Protein AF-A0A6J3CEW1-F1 (afdb_monomer_lite)

Secondary structure (DSSP, 8-state):
------------THHHHHHHHHHHHHHHS-HHHHHHHHHHHHHHHHH---HHHHHHHHHHHHHHHHHHHHHHHHHHHHHHHHHHHHHHS-------SSTT----S-----

Sequence (110 aa):
MGSWLASRSFCEPLTRNELDKFKYVVHKLTSENCAVVAVKLQSITEEETSTAAILSAFEKLLEEQYNIQLMESNVKRAKETTIIGKRKMNRVCPELLPPGRRPTVSFILN

Radius of gyration: 30.15 Å; chains: 1; bounding box: 58×46×98 Å

Structure (mmCIF, N/CA/C/O backbone):
data_AF-A0A6J3CEW1-F1
#
_entry.id   AF-A0A6J3CEW1-F1
#
loop_
_atom_site.group_PDB
_atom_site.id
_atom_site.type_symbol
_atom_site.label_atom_id
_atom_site.label_alt_id
_atom_site.label_comp_id
_atom_site.label_asym_id
_atom_site.label_entity_id
_atom_site.label_seq_id
_atom_site.pdbx_PDB_ins_code
_atom_site.Cartn_x
_atom_site.Cartn_y
_atom_site.Cartn_z
_atom_site.occupancy
_atom_site.B_iso_or_equiv
_atom_site.auth_seq_id
_atom_site.auth_comp_id
_atom_site.auth_asym_id
_atom_site.auth_atom_id
_atom_site.pdbx_PDB_model_num
ATOM 1 N N . MET A 1 1 ? 18.586 -20.496 -49.109 1.00 40.88 1 MET A N 1
ATOM 2 C CA . MET A 1 1 ? 17.656 -19.362 -48.914 1.00 40.88 1 MET A CA 1
ATOM 3 C C . MET A 1 1 ? 16.711 -19.769 -47.791 1.00 40.88 1 MET A C 1
ATOM 5 O O . MET A 1 1 ? 15.768 -20.493 -48.040 1.00 40.88 1 MET A O 1
ATOM 9 N N . GLY A 1 2 ? 17.048 -19.615 -46.515 1.00 43.94 2 GLY A N 1
ATOM 10 C CA . GLY A 1 2 ? 17.429 -18.378 -45.837 1.00 43.94 2 GLY A CA 1
ATOM 11 C C . GLY A 1 2 ? 16.208 -17.934 -45.029 1.00 43.94 2 GLY A C 1
ATOM 12 O O . GLY A 1 2 ? 15.413 -17.156 -45.532 1.00 43.94 2 GLY A O 1
ATOM 13 N N . SER A 1 3 ? 16.009 -18.556 -43.863 1.00 51.31 3 SER A N 1
ATOM 14 C CA . SER A 1 3 ? 14.844 -18.419 -42.978 1.00 51.31 3 SER A CA 1
ATOM 15 C C . SER A 1 3 ? 14.581 -16.956 -42.592 1.00 51.31 3 SER A C 1
ATOM 17 O O . SER A 1 3 ? 15.390 -16.350 -41.897 1.00 51.31 3 SER A O 1
ATOM 19 N N . TRP A 1 4 ? 13.441 -16.403 -43.017 1.00 56.53 4 TRP A N 1
ATOM 20 C CA . TRP A 1 4 ? 12.972 -15.049 -42.668 1.00 56.53 4 TRP A CA 1
ATOM 21 C C . TRP A 1 4 ? 12.211 -14.989 -41.336 1.00 56.53 4 TRP A C 1
ATOM 23 O O . TRP A 1 4 ? 11.673 -13.950 -40.967 1.00 56.53 4 TRP A O 1
ATOM 33 N N . LEU A 1 5 ? 12.170 -16.088 -40.584 1.00 59.78 5 LEU A N 1
ATOM 34 C CA . LEU A 1 5 ? 11.566 -16.124 -39.254 1.00 59.78 5 LEU A CA 1
ATOM 35 C C . LEU A 1 5 ? 12.666 -16.051 -38.193 1.00 59.78 5 LEU A C 1
ATOM 37 O O . LEU A 1 5 ? 12.831 -16.947 -37.367 1.00 59.78 5 LEU A O 1
ATOM 41 N N . ALA A 1 6 ? 13.444 -14.969 -38.233 1.00 53.34 6 ALA A N 1
ATOM 42 C CA . ALA A 1 6 ? 14.280 -14.581 -37.109 1.00 53.34 6 ALA A CA 1
ATOM 43 C C . ALA A 1 6 ? 13.362 -14.058 -35.994 1.00 53.34 6 ALA A C 1
ATOM 45 O O . ALA A 1 6 ? 12.881 -12.932 -36.032 1.00 53.34 6 ALA A O 1
ATOM 46 N N . SER A 1 7 ? 13.055 -14.971 -35.073 1.00 48.16 7 SER A N 1
ATOM 47 C CA . SER A 1 7 ? 12.659 -14.782 -33.677 1.00 48.16 7 SER A CA 1
ATOM 48 C C . SER A 1 7 ? 12.072 -13.414 -33.298 1.00 48.16 7 SER A C 1
ATOM 50 O O . SER A 1 7 ? 12.787 -12.428 -33.125 1.00 48.16 7 SER A O 1
ATOM 52 N N . ARG A 1 8 ? 10.764 -13.389 -33.015 1.00 53.47 8 ARG A N 1
ATOM 53 C CA . ARG A 1 8 ? 10.206 -12.436 -32.048 1.00 53.47 8 ARG A CA 1
ATOM 54 C C . ARG A 1 8 ? 10.814 -12.754 -30.678 1.00 53.47 8 ARG A C 1
ATOM 56 O O . ARG A 1 8 ? 10.183 -13.430 -29.872 1.00 53.47 8 ARG A O 1
ATOM 63 N N . SER A 1 9 ? 12.014 -12.259 -30.387 1.00 52.44 9 SER A N 1
ATOM 64 C CA . SER A 1 9 ? 12.489 -12.134 -29.008 1.00 52.44 9 SER A CA 1
ATOM 65 C C . SER A 1 9 ? 11.776 -10.944 -28.363 1.00 52.44 9 SER A C 1
ATOM 67 O O . SER A 1 9 ? 12.368 -9.904 -28.089 1.00 52.44 9 SER A O 1
ATOM 69 N N . PHE A 1 10 ? 10.460 -11.071 -28.190 1.00 50.41 10 PHE A N 1
ATOM 70 C CA . PHE A 1 10 ? 9.736 -10.233 -27.252 1.00 50.41 10 PHE A CA 1
ATOM 71 C C . PHE A 1 10 ? 9.991 -10.788 -25.853 1.00 50.41 10 PHE A C 1
ATOM 73 O O . PHE A 1 10 ? 9.706 -11.953 -25.588 1.00 50.41 10 PHE A O 1
ATOM 80 N N . CYS A 1 11 ? 10.444 -9.897 -24.973 1.00 45.12 11 CYS A N 1
ATOM 81 C CA . CYS A 1 11 ? 10.499 -10.056 -23.524 1.00 45.12 11 CYS A CA 1
ATOM 82 C C . CYS A 1 11 ? 11.633 -10.952 -23.001 1.00 45.12 11 CYS A C 1
ATOM 84 O O . CYS A 1 11 ? 11.498 -12.163 -22.836 1.00 45.12 11 CYS A O 1
ATOM 86 N N . GLU A 1 12 ? 12.753 -10.307 -22.669 1.00 52.91 12 GLU A N 1
ATOM 87 C CA . GLU A 1 12 ? 13.689 -10.829 -21.676 1.00 52.91 12 GLU A CA 1
ATOM 88 C C . GLU A 1 12 ? 12.947 -11.274 -20.397 1.00 52.91 12 GLU A C 1
ATOM 90 O O . GLU A 1 12 ? 12.093 -10.541 -19.893 1.00 52.91 12 GLU A O 1
ATOM 95 N N . PRO A 1 13 ? 13.309 -12.421 -19.799 1.00 52.28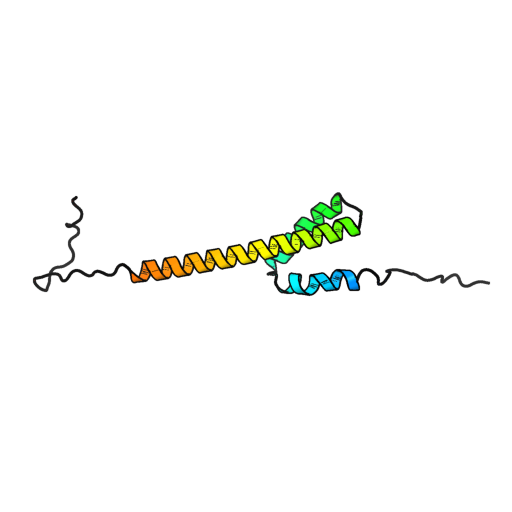 13 PRO A N 1
ATOM 96 C CA . PRO A 1 13 ? 12.778 -12.862 -18.512 1.00 52.28 13 PRO A CA 1
ATOM 97 C C . PRO A 1 13 ? 13.363 -12.102 -17.303 1.00 52.28 13 PRO A C 1
ATOM 99 O O . PRO A 1 13 ? 13.062 -12.474 -16.169 1.00 52.28 13 PRO A O 1
ATOM 102 N N . LEU A 1 14 ? 14.172 -11.050 -17.507 1.00 51.66 14 LEU A N 1
ATOM 103 C CA . LEU A 1 14 ? 14.828 -10.306 -16.420 1.00 51.66 14 LEU A CA 1
ATOM 104 C C . LEU A 1 14 ? 13.831 -9.670 -15.434 1.00 51.66 14 LEU A C 1
ATOM 106 O O . LEU A 1 14 ? 14.103 -9.601 -14.240 1.00 51.66 14 LEU A O 1
ATOM 110 N N . THR A 1 15 ? 12.649 -9.269 -15.903 1.00 54.34 15 THR A N 1
ATOM 111 C CA . THR A 1 15 ? 11.669 -8.540 -15.082 1.00 54.34 15 THR A CA 1
ATOM 112 C C . THR A 1 15 ? 10.948 -9.412 -14.053 1.00 54.34 15 THR A C 1
ATOM 114 O O . THR A 1 15 ? 10.554 -8.913 -13.002 1.00 54.34 15 THR A O 1
ATOM 117 N N . ARG A 1 16 ? 10.782 -10.722 -14.287 1.00 57.62 16 ARG A N 1
ATOM 118 C CA . ARG A 1 16 ? 9.998 -11.579 -13.373 1.00 57.62 16 ARG A CA 1
ATOM 119 C C . ARG A 1 16 ? 10.627 -11.696 -11.984 1.00 57.62 16 ARG A C 1
ATOM 121 O O . ARG A 1 16 ? 9.915 -11.564 -10.994 1.00 57.62 16 ARG A O 1
ATOM 128 N N . ASN A 1 17 ? 11.945 -11.874 -11.916 1.00 65.19 17 ASN A N 1
ATOM 129 C CA . ASN A 1 17 ? 12.640 -12.075 -10.643 1.00 65.19 17 ASN A CA 1
ATOM 130 C C . ASN A 1 17 ? 12.690 -10.794 -9.795 1.00 65.19 17 ASN A C 1
ATOM 132 O O . ASN A 1 17 ? 12.591 -10.859 -8.572 1.00 65.19 17 ASN A O 1
ATOM 136 N N . GLU A 1 18 ? 12.823 -9.624 -10.425 1.00 70.62 18 GLU A N 1
ATOM 137 C CA . GLU A 1 18 ? 12.875 -8.346 -9.706 1.00 70.62 18 GLU A CA 1
ATOM 138 C C . GLU A 1 18 ? 11.507 -7.910 -9.181 1.00 70.62 18 GLU A C 1
ATOM 140 O O . GLU A 1 18 ? 11.435 -7.246 -8.152 1.00 70.62 18 GLU A O 1
ATOM 145 N N . LEU A 1 19 ? 10.420 -8.301 -9.850 1.00 75.31 19 LEU A N 1
ATOM 146 C CA . LEU A 1 19 ? 9.054 -8.005 -9.415 1.00 75.31 19 LEU A CA 1
ATOM 147 C C . LEU A 1 19 ? 8.559 -8.943 -8.306 1.00 75.31 19 LEU A C 1
ATOM 149 O O . LEU A 1 19 ? 7.726 -8.539 -7.489 1.00 75.31 19 LEU A O 1
ATOM 153 N N . ASP A 1 20 ? 9.099 -10.162 -8.217 1.00 83.19 20 ASP A N 1
ATOM 154 C CA . ASP A 1 20 ? 8.742 -11.121 -7.165 1.00 83.19 20 ASP A CA 1
ATOM 155 C C . ASP A 1 20 ? 9.034 -10.584 -5.755 1.00 83.19 20 ASP A C 1
ATOM 157 O O . ASP A 1 20 ? 8.292 -10.888 -4.815 1.00 83.19 20 ASP A O 1
ATOM 161 N N . LYS A 1 21 ? 10.039 -9.708 -5.602 1.00 83.75 21 LYS A N 1
ATOM 162 C CA . LYS A 1 21 ? 10.364 -9.069 -4.314 1.00 83.75 21 LYS A CA 1
ATOM 163 C C . LYS A 1 21 ? 9.219 -8.199 -3.777 1.00 83.75 21 LYS A C 1
ATOM 165 O O . LYS A 1 21 ? 9.038 -8.087 -2.567 1.00 83.75 21 LYS A O 1
ATOM 170 N N . PHE A 1 22 ? 8.393 -7.640 -4.663 1.00 85.00 22 PHE A N 1
ATOM 171 C CA . PHE A 1 22 ? 7.274 -6.770 -4.296 1.00 85.00 22 PHE A CA 1
ATOM 172 C C . PHE A 1 22 ? 5.983 -7.528 -3.997 1.00 85.00 22 PHE A C 1
ATOM 174 O O . PHE A 1 22 ? 5.094 -6.998 -3.328 1.00 85.00 22 PHE A O 1
ATOM 181 N N . LYS A 1 23 ? 5.875 -8.780 -4.455 1.00 86.69 23 LYS A N 1
ATOM 182 C CA . LYS A 1 23 ? 4.657 -9.592 -4.364 1.00 86.69 23 LYS A CA 1
ATOM 183 C C . LYS A 1 23 ? 4.107 -9.657 -2.940 1.00 86.69 23 LYS A C 1
ATOM 185 O O . LYS A 1 23 ? 2.909 -9.494 -2.722 1.00 86.69 23 LYS A O 1
ATOM 190 N N . TYR A 1 24 ? 4.988 -9.848 -1.961 1.00 85.12 24 TYR A N 1
ATOM 191 C CA . TYR A 1 24 ? 4.604 -9.923 -0.553 1.00 85.12 24 TYR A CA 1
ATOM 192 C C . TYR A 1 24 ? 3.997 -8.616 -0.026 1.00 85.12 24 TYR A C 1
ATOM 194 O O . TYR A 1 24 ? 3.006 -8.652 0.703 1.00 85.12 24 TYR A O 1
ATOM 202 N N . VAL A 1 25 ? 4.566 -7.467 -0.399 1.00 84.81 25 VAL A N 1
ATOM 203 C CA . VAL A 1 25 ? 4.086 -6.150 0.047 1.00 84.81 25 VAL A CA 1
ATOM 204 C C . VAL A 1 25 ? 2.750 -5.826 -0.612 1.00 84.81 25 VAL A C 1
ATOM 206 O O . VAL A 1 25 ? 1.807 -5.444 0.075 1.00 84.81 25 VAL A O 1
ATOM 209 N N . VAL A 1 26 ? 2.623 -6.087 -1.914 1.00 88.62 26 VAL A N 1
ATOM 210 C CA . VAL A 1 26 ? 1.370 -5.888 -2.656 1.00 88.62 26 VAL A CA 1
ATOM 211 C C . VAL A 1 26 ? 0.231 -6.729 -2.070 1.00 88.62 26 VAL A C 1
ATOM 213 O O . VAL A 1 26 ? -0.873 -6.222 -1.905 1.00 88.62 26 VAL A O 1
ATOM 216 N N . HIS A 1 27 ? 0.486 -7.979 -1.666 1.00 88.69 27 HIS A N 1
ATOM 217 C CA . HIS A 1 27 ? -0.533 -8.820 -1.021 1.00 88.69 27 HIS A CA 1
ATOM 218 C C . HIS A 1 27 ? -0.987 -8.326 0.362 1.00 88.69 27 HIS A C 1
ATOM 220 O O . HIS A 1 27 ? -2.046 -8.739 0.833 1.00 88.69 27 HIS A O 1
ATOM 226 N N . LYS A 1 28 ? -0.201 -7.477 1.032 1.00 88.31 28 LYS A N 1
ATOM 227 C CA . LYS A 1 28 ? -0.566 -6.877 2.326 1.00 88.31 28 LYS A CA 1
ATOM 228 C C . LYS A 1 28 ? -1.375 -5.592 2.190 1.00 88.31 28 LYS A C 1
ATOM 230 O O . LYS A 1 28 ? -2.028 -5.180 3.155 1.00 88.31 28 LYS A O 1
ATOM 235 N N . LEU A 1 29 ? -1.294 -4.945 1.033 1.00 90.06 29 LEU A N 1
ATOM 236 C CA . LEU A 1 29 ? -2.042 -3.732 0.756 1.00 90.06 29 LEU A CA 1
ATOM 237 C C . LEU A 1 29 ? -3.511 -4.064 0.491 1.00 90.06 29 LEU A C 1
ATOM 239 O O . LEU A 1 29 ? -3.856 -5.109 -0.063 1.00 90.06 29 LEU A O 1
ATOM 243 N N . THR A 1 30 ? -4.395 -3.160 0.902 1.00 91.12 30 THR A N 1
ATOM 244 C CA . THR A 1 30 ? -5.801 -3.221 0.494 1.00 91.12 30 THR A CA 1
ATOM 245 C C . THR A 1 30 ? -5.935 -2.907 -0.997 1.00 91.12 30 THR A C 1
ATOM 247 O O . THR A 1 30 ? -5.072 -2.264 -1.595 1.00 91.12 30 THR A O 1
ATOM 250 N N . SER A 1 31 ? -7.046 -3.322 -1.608 1.00 90.62 31 SER A N 1
ATOM 251 C CA . SER A 1 31 ? -7.336 -3.021 -3.018 1.00 90.62 31 SER A CA 1
ATOM 252 C C . SER A 1 31 ? -7.353 -1.517 -3.312 1.00 90.62 31 SER A C 1
ATOM 254 O O . SER A 1 31 ? -6.864 -1.093 -4.355 1.00 90.62 31 SER A O 1
ATOM 256 N N . GLU A 1 32 ? -7.864 -0.713 -2.379 1.00 90.81 32 GLU A N 1
ATOM 257 C CA . GLU A 1 32 ? -7.852 0.750 -2.453 1.00 90.81 32 GLU A CA 1
ATOM 258 C C . GLU A 1 32 ? -6.423 1.307 -2.464 1.00 90.81 32 GLU A C 1
ATOM 260 O O . GLU A 1 32 ? -6.062 2.088 -3.341 1.00 90.81 32 GLU A O 1
ATOM 265 N N . ASN A 1 33 ? -5.570 0.833 -1.556 1.00 91.50 33 ASN A N 1
ATOM 266 C CA . ASN A 1 33 ? -4.177 1.261 -1.484 1.00 91.50 33 ASN A CA 1
ATOM 267 C C . ASN A 1 33 ? -3.375 0.848 -2.724 1.00 91.50 33 ASN A C 1
ATOM 269 O O . ASN A 1 33 ? -2.552 1.621 -3.211 1.00 91.50 33 ASN A O 1
ATOM 273 N N . CYS A 1 34 ? -3.658 -0.327 -3.288 1.00 92.50 34 CYS A N 1
ATOM 274 C CA . CYS A 1 34 ? -3.097 -0.738 -4.573 1.00 92.50 34 CYS A CA 1
ATOM 275 C C . CYS A 1 34 ? -3.518 0.198 -5.716 1.00 92.50 34 CYS A C 1
ATOM 277 O O . CYS A 1 34 ? -2.689 0.531 -6.562 1.00 92.50 34 CYS A O 1
ATOM 279 N N . ALA A 1 35 ? -4.775 0.654 -5.737 1.00 93.12 35 ALA A N 1
ATOM 280 C CA . ALA A 1 35 ? -5.246 1.610 -6.738 1.00 93.12 35 ALA A CA 1
ATOM 281 C C . ALA A 1 35 ? -4.520 2.961 -6.619 1.00 93.12 35 ALA A C 1
ATOM 283 O O . ALA A 1 35 ? -4.095 3.515 -7.631 1.00 93.12 35 ALA A O 1
ATOM 284 N N . VAL A 1 36 ? -4.299 3.454 -5.395 1.00 93.12 36 VAL A N 1
ATOM 285 C CA . VAL A 1 36 ? -3.524 4.685 -5.152 1.00 93.12 36 VAL A CA 1
ATOM 286 C C . VAL A 1 36 ? -2.096 4.557 -5.686 1.00 93.12 36 VAL A C 1
ATOM 288 O O . VAL A 1 36 ? -1.613 5.457 -6.374 1.00 93.12 36 VAL A O 1
ATOM 291 N N . VAL A 1 37 ? -1.427 3.433 -5.410 1.00 93.25 37 VAL A N 1
ATOM 292 C CA . VAL A 1 37 ? -0.072 3.173 -5.922 1.00 93.25 37 VAL A CA 1
ATOM 293 C C . VAL A 1 37 ? -0.066 3.130 -7.450 1.00 93.25 37 VAL A C 1
ATOM 295 O O . VAL A 1 37 ? 0.818 3.728 -8.053 1.00 93.25 37 VAL A O 1
ATOM 298 N N . ALA A 1 38 ? -1.052 2.489 -8.084 1.00 91.88 38 ALA A N 1
ATOM 299 C CA . ALA A 1 38 ? -1.142 2.424 -9.543 1.00 91.88 38 ALA A CA 1
ATOM 300 C C . ALA A 1 38 ? -1.283 3.816 -10.185 1.00 91.88 38 ALA A C 1
ATOM 302 O O . ALA A 1 38 ? -0.585 4.113 -11.151 1.00 91.88 38 ALA A O 1
ATOM 303 N N . VAL A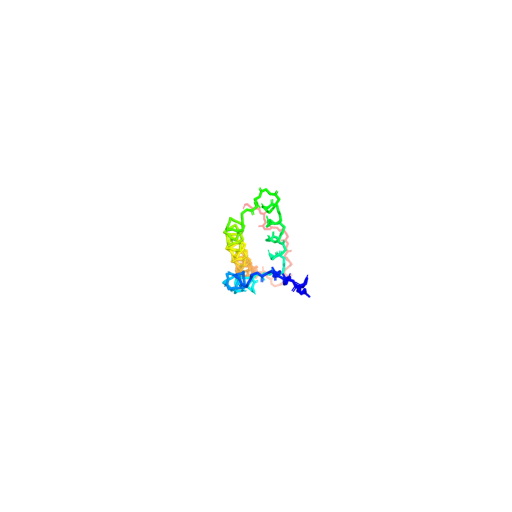 1 39 ? -2.123 4.687 -9.615 1.00 92.94 39 VAL A N 1
ATOM 304 C CA . VAL A 1 39 ? -2.301 6.068 -10.097 1.00 92.94 39 VAL A CA 1
ATOM 305 C C . VAL A 1 39 ? -1.018 6.886 -9.929 1.00 92.94 39 VAL A C 1
ATOM 307 O O . VAL A 1 39 ? -0.594 7.563 -10.862 1.00 92.94 39 VAL A O 1
ATOM 310 N N . LYS A 1 40 ? -0.357 6.797 -8.767 1.00 91.81 40 LYS A N 1
ATOM 311 C CA . LYS A 1 40 ? 0.919 7.496 -8.530 1.00 91.81 40 LYS A CA 1
ATOM 312 C C . LYS A 1 40 ? 2.036 6.980 -9.443 1.00 91.81 40 LYS A C 1
ATOM 314 O O . LYS A 1 40 ? 2.851 7.759 -9.930 1.00 91.81 40 LYS A O 1
ATOM 319 N N . LEU A 1 41 ? 2.076 5.672 -9.691 1.00 91.50 41 LEU A N 1
ATOM 320 C CA . LEU A 1 41 ? 3.057 5.077 -10.590 1.00 91.50 41 LEU A CA 1
ATOM 321 C C . LEU A 1 41 ? 2.846 5.567 -12.025 1.00 91.50 41 LEU A C 1
ATOM 323 O O . LEU A 1 41 ? 3.822 5.912 -12.683 1.00 91.50 41 LEU A O 1
ATOM 327 N N . GLN A 1 42 ? 1.590 5.672 -12.471 1.00 89.81 42 GLN A N 1
ATOM 328 C CA . GLN A 1 42 ? 1.254 6.194 -13.793 1.00 89.81 42 GLN A CA 1
ATOM 329 C C . GLN A 1 42 ? 1.821 7.605 -14.007 1.00 89.81 42 GLN A C 1
ATOM 331 O O . GLN A 1 42 ? 2.508 7.825 -15.000 1.00 89.81 42 GLN A O 1
ATOM 336 N N . SER A 1 43 ? 1.635 8.520 -13.047 1.00 89.88 43 SER A N 1
ATOM 337 C CA . SER A 1 43 ? 2.190 9.879 -13.156 1.00 89.88 43 SER A CA 1
ATOM 338 C C . SER A 1 43 ? 3.719 9.906 -13.242 1.00 89.88 43 SER A C 1
ATOM 340 O O . SER A 1 43 ? 4.281 10.730 -13.948 1.00 89.88 43 SER A O 1
ATOM 342 N N . ILE A 1 44 ? 4.408 8.980 -12.568 1.00 87.62 44 ILE A N 1
ATOM 343 C CA . ILE A 1 44 ? 5.877 8.909 -12.611 1.00 87.62 44 ILE A CA 1
ATOM 344 C C . ILE A 1 44 ? 6.350 8.367 -13.963 1.00 87.62 44 ILE A C 1
ATOM 346 O O . ILE A 1 44 ? 7.330 8.855 -14.515 1.00 87.62 44 ILE A O 1
ATOM 350 N N . THR A 1 45 ? 5.642 7.385 -14.525 1.00 87.62 45 THR A N 1
ATOM 351 C CA . THR A 1 45 ? 5.983 6.802 -15.833 1.00 87.62 45 THR A CA 1
ATOM 352 C C . THR A 1 45 ? 5.723 7.734 -17.019 1.00 87.62 45 THR A C 1
ATOM 354 O O . THR A 1 45 ? 6.195 7.453 -18.117 1.00 87.62 45 THR A O 1
ATOM 357 N N . GLU A 1 46 ? 4.978 8.826 -16.823 1.00 86.25 46 GLU A N 1
ATOM 358 C CA . GLU A 1 46 ? 4.786 9.866 -17.843 1.00 86.25 46 GLU A CA 1
ATOM 359 C C . GLU A 1 46 ? 6.028 10.763 -17.997 1.00 86.25 46 GLU A C 1
ATOM 361 O O . GLU A 1 46 ? 6.297 11.250 -19.095 1.00 86.25 46 GLU A O 1
ATOM 366 N N . GLU A 1 47 ? 6.813 10.942 -16.929 1.00 82.75 47 GLU A N 1
ATOM 367 C CA . GLU A 1 47 ? 8.010 11.796 -16.909 1.00 82.75 47 GLU A CA 1
ATOM 368 C C . GLU A 1 47 ? 9.321 10.991 -16.996 1.00 82.75 47 GLU A C 1
ATOM 370 O O . GLU A 1 47 ? 10.290 11.433 -17.616 1.00 82.75 47 GLU A O 1
ATOM 375 N N . GLU A 1 48 ? 9.358 9.795 -16.403 1.00 81.19 48 GLU A N 1
ATOM 376 C CA . GLU A 1 48 ? 10.552 8.958 -16.278 1.00 81.19 48 GLU A CA 1
ATOM 377 C C . GLU A 1 48 ? 10.479 7.743 -17.214 1.00 81.19 48 GLU A C 1
ATOM 379 O O . GLU A 1 48 ? 9.529 6.964 -17.181 1.00 81.19 48 GLU A O 1
ATOM 384 N N . THR A 1 49 ? 11.518 7.538 -18.028 1.00 80.94 49 THR A N 1
ATOM 385 C CA . THR A 1 49 ? 11.593 6.408 -18.981 1.00 80.94 49 THR A CA 1
ATOM 386 C C . THR A 1 49 ? 12.556 5.308 -18.536 1.00 80.94 49 THR A C 1
ATOM 388 O O . THR A 1 49 ? 12.560 4.214 -19.105 1.00 80.94 49 THR A O 1
ATOM 391 N N . SER A 1 50 ? 13.364 5.564 -17.501 1.00 88.12 50 SER A N 1
ATOM 392 C CA . SER A 1 50 ? 14.300 4.585 -16.957 1.00 88.12 50 SER A CA 1
ATOM 393 C C . SER A 1 50 ? 13.575 3.527 -16.126 1.00 88.12 50 SER A C 1
ATOM 395 O O . SER A 1 50 ? 13.018 3.808 -15.065 1.00 88.12 50 SER A O 1
ATOM 397 N N . THR A 1 51 ? 13.643 2.269 -16.563 1.00 83.88 51 THR A N 1
ATOM 398 C CA . THR A 1 51 ? 13.052 1.118 -15.858 1.00 83.88 51 THR A CA 1
ATOM 399 C C . THR A 1 51 ? 13.572 0.969 -14.429 1.00 83.88 51 THR A C 1
ATOM 401 O O . THR A 1 51 ? 12.791 0.692 -13.522 1.00 83.88 51 THR A O 1
ATOM 404 N N . ALA A 1 52 ? 14.864 1.211 -14.196 1.00 85.88 52 ALA A N 1
ATOM 405 C CA . ALA A 1 52 ? 15.454 1.154 -12.859 1.00 85.88 52 ALA A CA 1
ATOM 406 C C . ALA A 1 52 ? 14.906 2.255 -11.934 1.00 85.88 52 ALA A C 1
ATOM 408 O O . ALA A 1 52 ? 14.634 2.004 -10.757 1.00 85.88 52 ALA A O 1
ATOM 409 N N . ALA A 1 53 ? 14.701 3.464 -12.468 1.00 86.81 53 ALA A N 1
ATOM 410 C CA . ALA A 1 53 ? 14.115 4.570 -11.717 1.00 86.81 53 ALA A CA 1
ATOM 411 C C . ALA A 1 53 ? 12.637 4.300 -11.392 1.00 86.81 53 ALA A C 1
ATOM 413 O O . ALA A 1 53 ? 12.223 4.487 -10.248 1.00 86.81 53 ALA A O 1
ATOM 414 N N . ILE A 1 54 ? 11.877 3.760 -12.351 1.00 88.94 54 ILE A N 1
ATOM 415 C CA . ILE A 1 54 ? 10.476 3.358 -12.163 1.00 88.94 54 ILE A CA 1
ATOM 416 C C . ILE A 1 54 ? 10.356 2.267 -11.091 1.00 88.94 54 ILE A C 1
ATOM 418 O O . ILE A 1 54 ? 9.509 2.371 -10.207 1.00 88.94 54 ILE A O 1
ATOM 422 N N . LEU A 1 55 ? 11.215 1.241 -11.114 1.00 88.31 55 LEU A N 1
ATOM 423 C CA . LEU A 1 55 ? 11.202 0.176 -10.104 1.00 88.31 55 LEU A CA 1
ATOM 424 C C . LEU A 1 55 ? 11.573 0.697 -8.709 1.00 88.31 55 LEU A C 1
ATOM 426 O O . LEU A 1 55 ? 10.952 0.296 -7.726 1.00 88.31 55 LEU A O 1
ATOM 430 N N . SER A 1 56 ? 12.535 1.621 -8.611 1.00 88.31 56 SER A N 1
ATOM 431 C CA . SER A 1 56 ? 12.878 2.271 -7.340 1.00 88.31 56 SER A CA 1
ATOM 432 C C . SER A 1 56 ? 11.740 3.152 -6.816 1.00 88.31 56 SER A C 1
ATOM 434 O O . SER A 1 56 ? 11.458 3.158 -5.618 1.00 88.31 56 SER A O 1
ATOM 436 N N . ALA A 1 57 ? 11.058 3.883 -7.700 1.00 90.69 57 ALA A N 1
ATOM 437 C CA . ALA A 1 57 ? 9.891 4.674 -7.337 1.00 90.69 57 ALA A CA 1
ATOM 438 C C . ALA A 1 57 ? 8.729 3.783 -6.879 1.00 90.69 57 ALA A C 1
ATOM 440 O O . ALA A 1 57 ? 8.103 4.064 -5.860 1.00 90.69 57 ALA A O 1
ATOM 441 N N . PHE A 1 58 ? 8.484 2.675 -7.579 1.00 91.44 58 PHE A N 1
ATOM 442 C CA . PHE A 1 58 ? 7.476 1.691 -7.203 1.00 91.44 58 PHE A CA 1
ATOM 443 C C . PHE A 1 58 ? 7.738 1.100 -5.813 1.00 91.44 58 PHE A C 1
ATOM 445 O O . PHE A 1 58 ? 6.825 1.039 -4.994 1.00 91.44 58 PHE A O 1
ATOM 452 N N . GLU A 1 59 ? 8.988 0.740 -5.514 1.00 90.94 59 GLU A N 1
ATOM 453 C CA . GLU A 1 59 ? 9.411 0.262 -4.193 1.00 90.94 59 GLU A CA 1
ATOM 454 C C . GLU A 1 59 ? 9.083 1.275 -3.089 1.00 90.94 59 GLU A C 1
ATOM 456 O O . GLU A 1 59 ? 8.402 0.940 -2.119 1.00 90.94 59 GLU A O 1
ATOM 461 N N . LYS A 1 60 ? 9.468 2.541 -3.289 1.00 91.62 60 LYS A N 1
ATO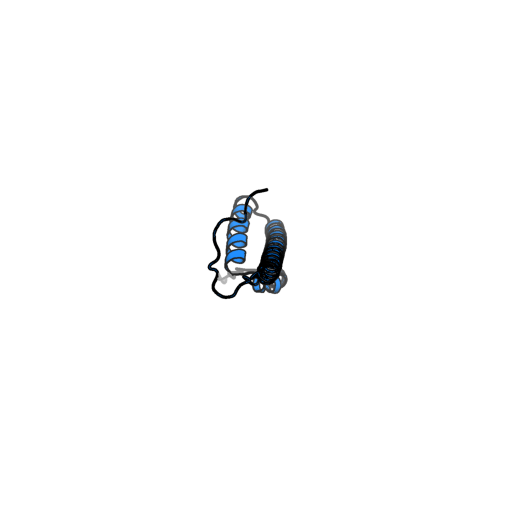M 462 C CA . LYS A 1 60 ? 9.179 3.628 -2.343 1.00 91.62 60 LYS A CA 1
ATOM 463 C C . LYS A 1 60 ? 7.680 3.838 -2.140 1.00 91.62 60 LYS A C 1
ATOM 465 O O . LYS A 1 60 ? 7.237 3.989 -1.005 1.00 91.62 60 LYS A O 1
ATOM 470 N N . LEU A 1 61 ? 6.897 3.822 -3.220 1.00 93.12 61 LEU A N 1
ATOM 471 C CA . LEU A 1 61 ? 5.445 3.995 -3.156 1.00 93.12 61 LEU A CA 1
ATOM 472 C C . LEU A 1 61 ? 4.763 2.861 -2.383 1.00 93.12 61 LEU A C 1
ATOM 474 O O . LEU A 1 61 ? 3.838 3.113 -1.610 1.00 93.12 61 LEU A O 1
ATOM 478 N N . 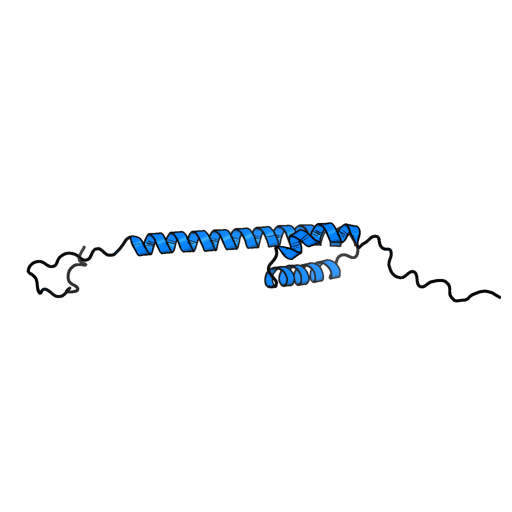LEU A 1 62 ? 5.216 1.619 -2.571 1.00 92.69 62 LEU A N 1
ATOM 479 C CA . LEU A 1 62 ? 4.691 0.470 -1.836 1.00 92.69 62 LEU A CA 1
ATOM 480 C C . LEU A 1 62 ? 4.982 0.571 -0.336 1.00 92.69 62 LEU A C 1
ATOM 482 O O . LEU A 1 62 ? 4.087 0.322 0.474 1.00 92.69 62 LEU A O 1
ATOM 486 N N . GLU A 1 63 ? 6.205 0.945 0.040 1.00 91.44 63 GLU A N 1
ATOM 487 C CA . GLU A 1 63 ? 6.583 1.127 1.445 1.00 91.44 63 GLU A CA 1
ATOM 488 C C . GLU A 1 63 ? 5.824 2.282 2.102 1.00 91.44 63 GLU A C 1
ATOM 490 O O . GLU A 1 63 ? 5.293 2.129 3.205 1.00 91.44 63 GLU A O 1
ATOM 495 N N . GLU A 1 64 ? 5.725 3.424 1.420 1.00 92.31 64 GLU A N 1
ATOM 496 C CA . GLU A 1 64 ? 4.975 4.587 1.893 1.00 92.31 64 GLU A CA 1
ATOM 497 C C . GLU A 1 64 ? 3.511 4.216 2.148 1.00 92.31 64 GLU A C 1
ATOM 499 O O . GLU A 1 64 ? 2.995 4.431 3.249 1.00 92.31 64 GLU A O 1
ATOM 504 N N . GLN A 1 65 ? 2.854 3.582 1.171 1.00 92.75 65 GLN A N 1
ATOM 505 C CA . GLN A 1 65 ? 1.444 3.231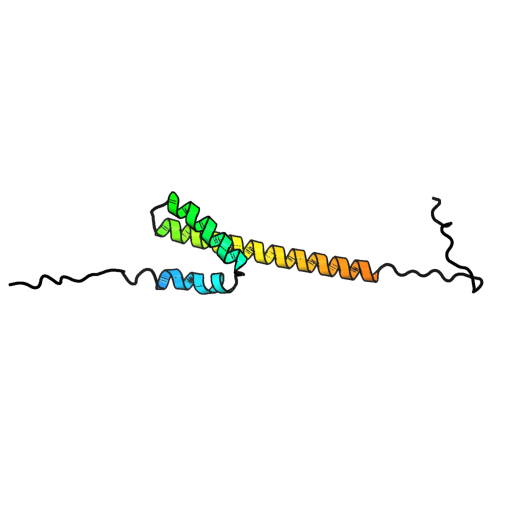 1.297 1.00 92.75 65 GLN A CA 1
ATOM 506 C C . GLN A 1 65 ? 1.208 2.171 2.378 1.00 92.75 65 GLN A C 1
ATOM 508 O O . GLN A 1 65 ? 0.216 2.237 3.109 1.00 92.75 65 GLN A O 1
ATOM 513 N N . TYR A 1 66 ? 2.130 1.219 2.535 1.00 91.94 66 TYR A N 1
ATOM 514 C CA . TYR A 1 66 ? 2.060 0.234 3.610 1.00 91.94 66 TYR A CA 1
ATOM 515 C C . TYR A 1 66 ? 2.159 0.892 4.995 1.00 91.94 66 TYR A C 1
ATOM 517 O O . TYR A 1 66 ? 1.383 0.567 5.899 1.00 91.94 66 TYR A O 1
ATOM 525 N N . ASN A 1 67 ? 3.065 1.858 5.158 1.00 91.94 67 ASN A N 1
ATOM 526 C CA . ASN A 1 67 ? 3.218 2.608 6.403 1.00 91.94 67 ASN A CA 1
ATOM 527 C C . ASN A 1 67 ? 1.980 3.456 6.721 1.00 91.94 67 ASN A C 1
ATOM 529 O O . ASN A 1 67 ? 1.527 3.473 7.870 1.00 91.94 67 ASN A O 1
ATOM 533 N N . ILE A 1 68 ? 1.391 4.102 5.710 1.00 93.06 68 ILE A N 1
ATOM 534 C CA . ILE A 1 68 ? 0.135 4.852 5.848 1.00 93.06 68 ILE A CA 1
ATOM 535 C C . ILE A 1 68 ? -0.984 3.924 6.329 1.00 93.06 68 ILE A C 1
ATOM 537 O O . ILE A 1 68 ? -1.615 4.206 7.347 1.00 93.06 68 ILE A O 1
ATOM 541 N N . GLN A 1 69 ? -1.167 2.769 5.682 1.00 92.12 69 GLN A N 1
ATOM 542 C CA . GLN A 1 69 ? -2.176 1.783 6.076 1.00 92.12 69 GLN A CA 1
ATOM 543 C C . GLN A 1 69 ? -1.992 1.314 7.527 1.00 92.12 69 GLN A C 1
ATOM 545 O O . GLN A 1 69 ? -2.960 1.174 8.284 1.00 92.12 69 GLN A O 1
ATOM 550 N N . LEU A 1 70 ? -0.746 1.067 7.942 1.00 92.56 70 LEU A N 1
ATOM 551 C CA . LEU A 1 70 ? -0.444 0.666 9.312 1.00 92.56 70 LEU A CA 1
ATOM 552 C C . LEU A 1 70 ? -0.818 1.775 10.302 1.00 92.56 70 LEU A C 1
ATOM 554 O O . LEU A 1 70 ? -1.482 1.498 11.307 1.00 92.56 70 LEU A O 1
ATOM 558 N N . MET A 1 71 ? -0.447 3.021 10.002 1.00 93.62 71 MET A N 1
ATOM 559 C CA . MET A 1 71 ? -0.780 4.189 10.813 1.00 93.62 71 MET A CA 1
ATOM 560 C C . MET A 1 71 ? -2.295 4.377 10.934 1.00 93.62 71 MET A C 1
ATOM 562 O O . MET A 1 71 ? -2.800 4.514 12.048 1.00 93.62 71 MET A O 1
ATOM 566 N N . GLU A 1 72 ? -3.038 4.305 9.832 1.00 92.06 72 GLU A N 1
ATOM 567 C CA . GLU A 1 72 ? -4.502 4.381 9.830 1.00 92.06 72 GLU A CA 1
ATOM 568 C C . GLU A 1 72 ? -5.127 3.297 10.712 1.00 92.06 72 GLU A C 1
ATOM 570 O O . GLU A 1 72 ? -6.009 3.580 11.529 1.00 92.06 72 GLU A O 1
ATOM 575 N N . SER A 1 73 ? -4.619 2.063 10.621 1.00 90.62 73 SER A N 1
ATOM 576 C CA . SER A 1 73 ? -5.082 0.951 11.456 1.00 90.62 73 SER A CA 1
ATOM 577 C C . SER A 1 73 ? -4.822 1.191 12.949 1.00 90.62 73 SER A C 1
ATOM 579 O O . SER A 1 73 ? -5.641 0.818 13.795 1.00 90.62 73 SER A O 1
ATOM 581 N N . ASN A 1 74 ? -3.698 1.829 13.287 1.00 92.62 74 ASN A N 1
ATOM 582 C CA . ASN A 1 74 ? -3.324 2.151 14.661 1.00 92.62 74 ASN A CA 1
ATOM 583 C C . ASN A 1 74 ? -4.172 3.302 15.205 1.00 92.62 74 ASN A C 1
ATOM 585 O O . ASN A 1 74 ? -4.684 3.209 16.320 1.00 92.62 74 ASN A O 1
ATOM 589 N N . VAL A 1 75 ? -4.398 4.347 14.405 1.00 91.56 75 VAL A N 1
ATOM 590 C CA . VAL A 1 75 ? -5.284 5.466 14.753 1.00 91.56 75 VAL A CA 1
ATOM 591 C C . VAL A 1 75 ? -6.713 4.971 14.963 1.00 91.56 75 VAL A C 1
ATOM 593 O O . VAL A 1 75 ? -7.361 5.361 15.935 1.00 91.56 75 VAL A O 1
ATOM 596 N N . LYS A 1 76 ? -7.207 4.079 14.097 1.00 91.38 76 LYS A N 1
ATOM 597 C CA . LYS A 1 76 ? -8.535 3.474 14.246 1.00 91.38 76 LYS A CA 1
ATOM 598 C C . LYS A 1 76 ? -8.647 2.694 15.558 1.00 91.38 76 LYS A C 1
ATOM 600 O O . LYS A 1 76 ? -9.564 2.952 16.336 1.00 91.38 76 LYS A O 1
ATOM 605 N N . ARG A 1 77 ? -7.669 1.830 15.856 1.00 90.38 77 ARG A N 1
ATOM 606 C CA . ARG A 1 77 ? -7.609 1.080 17.122 1.00 90.38 77 ARG A CA 1
ATOM 607 C C . ARG A 1 77 ? -7.538 1.997 18.346 1.00 90.38 77 ARG A C 1
ATOM 609 O O . ARG A 1 77 ? -8.264 1.779 19.310 1.00 90.38 77 ARG A O 1
ATOM 616 N N . ALA A 1 78 ? -6.727 3.054 18.304 1.00 87.06 78 ALA A N 1
ATOM 617 C CA . ALA A 1 78 ? -6.616 4.027 19.393 1.00 87.06 78 ALA A CA 1
ATOM 618 C C . ALA A 1 78 ? -7.923 4.807 19.630 1.00 87.06 78 ALA A C 1
ATOM 620 O O . ALA A 1 78 ? -8.303 5.084 20.771 1.00 87.06 78 ALA A O 1
ATOM 621 N N . LYS A 1 79 ? -8.651 5.146 18.560 1.00 86.12 79 LYS A N 1
ATOM 622 C CA . LYS A 1 79 ? -9.983 5.757 18.667 1.00 86.12 79 LYS A CA 1
ATOM 623 C C . LYS A 1 79 ? -10.981 4.789 19.295 1.00 86.12 79 LYS A C 1
ATOM 625 O O . LYS A 1 79 ? -11.719 5.192 20.190 1.00 86.12 79 LYS A O 1
ATOM 630 N N . GLU A 1 80 ? -10.986 3.524 18.882 1.00 84.00 80 GLU A N 1
ATOM 631 C CA . GLU A 1 80 ? -11.866 2.496 19.449 1.00 84.00 80 GLU A CA 1
ATOM 632 C C . GLU A 1 80 ? -11.618 2.293 20.949 1.00 84.00 80 GLU A C 1
ATOM 634 O O . GLU A 1 80 ? -12.568 2.345 21.731 1.00 84.00 80 GLU A O 1
ATOM 639 N N . THR A 1 81 ? -10.363 2.158 21.387 1.00 77.38 81 THR A N 1
ATOM 640 C CA . THR A 1 81 ? -10.032 2.016 22.816 1.00 77.38 81 THR A CA 1
ATOM 641 C C . THR A 1 81 ? -10.415 3.256 23.619 1.00 77.38 81 THR A C 1
ATOM 643 O O . THR A 1 81 ? -10.977 3.133 24.709 1.00 77.38 81 THR A O 1
ATOM 646 N N . THR A 1 82 ? -10.211 4.452 23.061 1.00 73.62 82 THR A N 1
ATOM 647 C CA . THR A 1 82 ? -10.634 5.713 23.686 1.00 73.62 82 THR A CA 1
ATOM 648 C C . THR A 1 82 ? -12.157 5.792 23.819 1.00 73.62 82 THR A C 1
ATOM 650 O O . THR A 1 82 ? -12.670 6.185 24.866 1.00 73.62 82 THR A O 1
ATOM 653 N N . ILE A 1 83 ? -12.909 5.398 22.788 1.00 67.94 83 ILE A N 1
ATOM 654 C CA . ILE A 1 83 ? -14.378 5.386 22.813 1.00 67.94 83 ILE A CA 1
ATOM 655 C C . ILE A 1 83 ? -14.893 4.353 23.820 1.00 67.94 83 ILE A C 1
ATOM 657 O O . ILE A 1 83 ? -15.809 4.656 24.586 1.00 67.94 83 ILE A O 1
ATOM 661 N N . ILE A 1 84 ? -14.302 3.156 23.863 1.00 62.16 84 ILE A N 1
ATOM 662 C CA . ILE A 1 84 ? -14.654 2.113 24.835 1.00 62.16 84 ILE A CA 1
ATOM 663 C C . ILE A 1 84 ? -14.375 2.598 26.264 1.00 62.16 84 ILE A C 1
ATOM 665 O O . ILE A 1 84 ? -15.234 2.442 27.133 1.00 62.16 84 ILE A O 1
ATOM 669 N N . GLY A 1 85 ? -13.226 3.239 26.503 1.00 61.34 85 GLY A N 1
ATOM 670 C CA . GLY A 1 85 ? -12.882 3.841 27.793 1.00 61.34 85 GLY A CA 1
ATOM 671 C C . GLY A 1 85 ? -13.876 4.925 28.217 1.00 61.34 85 GLY A C 1
ATOM 672 O O . GLY A 1 85 ? -14.402 4.880 29.326 1.00 61.34 85 GLY A O 1
ATOM 673 N N . LYS A 1 86 ? -14.233 5.842 27.306 1.00 60.72 86 LYS A N 1
ATOM 674 C CA . LYS A 1 86 ? -15.218 6.907 27.567 1.00 60.72 86 LYS A CA 1
ATOM 675 C C . LYS A 1 86 ? -16.625 6.366 27.840 1.00 60.72 86 LYS A C 1
ATOM 677 O O . LYS A 1 86 ? -17.296 6.853 28.744 1.00 60.72 86 LYS A O 1
ATOM 682 N N . ARG A 1 87 ? -17.073 5.338 27.109 1.00 59.12 87 ARG A N 1
ATOM 683 C CA . ARG A 1 87 ? -18.394 4.707 27.313 1.00 59.12 87 ARG A CA 1
ATOM 684 C C . ARG A 1 87 ? -18.523 4.010 28.668 1.00 59.12 87 ARG A C 1
ATOM 686 O O . ARG A 1 87 ? -19.632 3.921 29.187 1.00 59.12 87 ARG A O 1
ATOM 693 N N . LYS A 1 88 ? -17.416 3.533 29.244 1.00 58.09 88 LYS A N 1
ATOM 694 C CA . LYS A 1 88 ? -17.401 2.904 30.573 1.00 58.09 88 LYS A CA 1
ATOM 695 C C . LYS A 1 88 ? -17.395 3.908 31.732 1.00 58.09 88 LYS A C 1
ATOM 697 O O . LYS A 1 88 ? -17.677 3.502 32.852 1.00 58.09 88 LYS 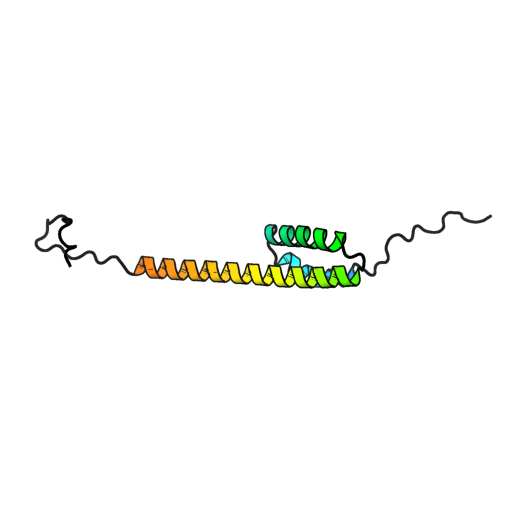A O 1
ATOM 702 N N . MET A 1 89 ? -17.106 5.190 31.488 1.00 57.28 89 MET A N 1
ATOM 703 C CA . MET A 1 89 ? -16.763 6.137 32.559 1.00 57.28 89 MET A CA 1
ATOM 704 C C . MET A 1 89 ? -17.872 7.120 32.963 1.00 57.28 89 MET A C 1
ATOM 706 O O . MET A 1 89 ? -17.619 7.990 33.783 1.00 57.28 89 MET A O 1
ATOM 710 N N . ASN A 1 90 ? -19.102 7.010 32.448 1.00 60.16 90 ASN A N 1
ATOM 711 C CA . ASN A 1 90 ? -20.184 7.891 32.907 1.00 60.16 90 ASN A CA 1
ATOM 712 C C . ASN A 1 90 ? -21.562 7.225 32.865 1.00 60.16 90 ASN A C 1
ATOM 714 O O . ASN A 1 90 ? -22.346 7.401 31.935 1.00 60.16 90 ASN A O 1
ATOM 718 N N . ARG A 1 91 ? -21.864 6.459 33.914 1.00 60.41 91 ARG A N 1
ATOM 719 C CA . ARG A 1 91 ? -23.240 6.173 34.342 1.00 60.41 91 ARG A CA 1
ATOM 720 C C . ARG A 1 91 ? -23.326 6.308 35.857 1.00 60.41 91 ARG A C 1
ATOM 722 O O . ARG A 1 91 ? -23.621 5.350 36.560 1.00 60.41 91 ARG A O 1
ATOM 729 N N . VAL A 1 92 ? -23.022 7.502 36.359 1.00 62.38 92 VAL A N 1
ATOM 730 C CA . VAL A 1 92 ? -23.431 7.865 37.715 1.00 62.38 92 VAL A CA 1
ATOM 731 C C . VAL A 1 92 ? -24.926 8.166 37.632 1.00 62.38 92 VAL A C 1
ATOM 733 O O . VAL A 1 92 ? -25.325 9.218 37.141 1.00 62.38 92 VAL A O 1
ATOM 736 N N . CYS A 1 93 ? -25.760 7.205 38.023 1.00 60.44 93 CYS A N 1
ATOM 737 C CA . CYS A 1 93 ? -27.167 7.451 38.319 1.00 60.44 93 CYS A CA 1
ATOM 738 C C . CYS A 1 93 ? -27.235 7.825 39.804 1.00 60.44 93 CYS A C 1
ATOM 740 O O . CYS A 1 93 ? -27.176 6.917 40.630 1.00 60.44 93 CYS A O 1
ATOM 742 N N . PRO A 1 94 ? -27.278 9.119 40.171 1.00 65.44 94 PRO A N 1
ATOM 743 C CA . PRO A 1 94 ? -27.396 9.494 41.573 1.00 65.44 94 PRO A CA 1
ATOM 744 C C . PRO A 1 94 ? -28.688 8.903 42.147 1.00 65.44 94 PRO A C 1
ATOM 746 O O . PRO A 1 94 ? -29.752 9.016 41.533 1.00 65.44 94 PRO A O 1
ATOM 749 N N . GLU A 1 95 ? -28.592 8.257 43.309 1.00 68.81 95 GLU A N 1
ATOM 750 C CA . GLU A 1 95 ? -29.762 7.758 44.026 1.00 68.81 95 GLU A CA 1
ATOM 751 C C . GLU A 1 95 ? -30.637 8.947 44.434 1.00 68.81 95 GLU A C 1
ATOM 753 O O . GLU A 1 95 ? -30.247 9.807 45.227 1.00 68.81 95 GLU A O 1
ATOM 758 N N . LEU A 1 96 ? -31.828 9.029 43.843 1.00 65.88 96 LEU A N 1
ATOM 759 C CA . LEU A 1 96 ? -32.788 10.079 44.151 1.00 65.88 96 LEU A CA 1
ATOM 760 C C . LEU A 1 96 ? -33.522 9.703 45.443 1.00 65.88 96 LEU A C 1
ATOM 762 O O . LEU A 1 96 ? -34.499 8.957 45.417 1.00 65.88 96 LEU A O 1
ATOM 766 N N . LEU A 1 97 ? -33.040 10.219 46.575 1.00 69.94 97 LEU A N 1
ATOM 767 C CA . LEU A 1 97 ? -33.735 10.150 47.861 1.00 69.94 97 LEU A CA 1
ATOM 768 C C . LEU A 1 97 ? -34.656 11.378 48.030 1.00 69.94 97 LEU A C 1
ATOM 770 O O . LEU A 1 97 ? -34.217 12.507 47.772 1.00 69.94 97 LEU A O 1
ATOM 774 N N . PRO A 1 98 ? -35.918 11.218 48.479 1.00 69.44 98 PRO A N 1
ATOM 775 C CA . PRO A 1 98 ? -36.654 9.969 48.715 1.00 69.44 98 PRO A CA 1
ATOM 776 C C . PRO A 1 98 ? -37.106 9.271 47.408 1.00 69.44 98 PRO A C 1
ATOM 778 O O . PRO A 1 98 ? -37.252 9.936 46.376 1.00 69.44 98 PRO A O 1
ATOM 781 N N . PRO A 1 99 ? -37.365 7.946 47.448 1.00 70.00 99 PRO A N 1
ATOM 782 C CA . PRO A 1 99 ? -37.763 7.162 46.277 1.00 70.00 99 PRO A CA 1
ATOM 783 C C . PRO A 1 99 ? -39.042 7.720 45.634 1.00 70.00 99 PRO A C 1
ATOM 785 O O . PRO A 1 99 ? -40.053 7.914 46.304 1.00 70.00 99 PRO A O 1
ATOM 788 N N . GLY A 1 100 ? -38.990 7.990 44.324 1.00 66.44 100 GLY A N 1
ATOM 789 C CA . GLY A 1 100 ? -40.107 8.548 43.544 1.00 66.44 100 GLY A CA 1
ATOM 790 C C . GLY A 1 100 ? -39.843 9.917 42.906 1.00 66.44 100 GLY A C 1
ATOM 791 O O . GLY A 1 100 ? -40.657 10.386 42.108 1.00 66.44 100 GLY A O 1
ATOM 792 N N . ARG A 1 101 ? -38.701 10.560 43.188 1.00 63.00 101 ARG A N 1
ATOM 793 C CA . ARG A 1 101 ? -38.285 11.769 42.459 1.00 63.00 101 ARG A CA 1
ATOM 794 C C . ARG A 1 101 ? -37.935 11.445 41.003 1.00 63.00 101 ARG A C 1
ATOM 796 O O . ARG A 1 101 ? -37.217 10.491 40.720 1.00 63.00 101 ARG A O 1
ATOM 803 N N . ARG A 1 102 ? -38.419 12.276 40.076 1.00 64.06 102 ARG A N 1
ATOM 804 C CA . ARG A 1 102 ? -37.969 12.293 38.676 1.00 64.06 102 ARG A CA 1
ATOM 805 C C . ARG A 1 102 ? -36.772 13.244 38.555 1.00 64.06 102 ARG A C 1
ATOM 807 O O . ARG A 1 102 ? -36.764 14.257 39.253 1.00 64.06 102 ARG A O 1
ATOM 814 N N . PRO A 1 103 ? -35.778 12.955 37.698 1.00 60.53 103 PRO A N 1
ATOM 815 C CA . PRO A 1 103 ? -34.662 13.865 37.470 1.00 60.53 103 PRO A CA 1
ATOM 816 C C . PRO A 1 103 ? -35.192 15.190 36.907 1.00 60.53 103 PRO A C 1
ATOM 818 O O . PRO A 1 103 ? -35.685 15.248 35.783 1.00 60.53 103 PRO A O 1
ATOM 821 N N . THR A 1 104 ? -35.135 16.249 37.708 1.00 60.72 104 THR A N 1
ATOM 822 C CA . THR A 1 104 ? -35.424 17.619 37.275 1.00 60.72 104 THR A CA 1
ATOM 823 C C . THR A 1 104 ? -34.139 18.277 36.785 1.00 60.72 104 THR A C 1
ATOM 825 O O . THR A 1 104 ? -33.073 18.052 37.347 1.00 60.72 104 THR A O 1
ATOM 828 N N . VAL A 1 105 ? -34.219 19.096 35.735 1.00 56.44 105 VAL A N 1
ATOM 829 C CA . VAL A 1 105 ? -33.083 19.791 35.090 1.00 56.44 105 VAL A CA 1
ATOM 830 C C . VAL A 1 105 ? -32.581 20.962 35.959 1.00 56.44 105 VAL A C 1
ATOM 832 O O . VAL A 1 105 ? -32.448 22.087 35.498 1.00 56.44 105 VAL A O 1
ATOM 835 N N . SER A 1 106 ? -32.374 20.737 37.256 1.00 58.12 106 SER A N 1
ATOM 836 C CA . SER A 1 106 ? -32.149 21.796 38.248 1.00 58.12 106 SER A CA 1
ATOM 837 C C . SER A 1 106 ? -30.777 21.739 38.931 1.00 58.12 106 SER A C 1
ATOM 839 O O . SER A 1 106 ? -30.593 22.415 39.934 1.00 58.12 106 SER A O 1
ATOM 841 N N . PHE A 1 107 ? -29.814 20.957 38.427 1.00 55.00 107 PHE A N 1
ATOM 842 C CA . PHE A 1 107 ? -28.481 20.813 39.053 1.00 55.00 107 PHE A CA 1
ATOM 843 C C . PHE A 1 107 ? -27.307 21.370 38.235 1.00 55.00 107 PHE A C 1
ATOM 845 O O . PHE A 1 107 ? -26.161 21.078 38.554 1.00 55.00 107 PHE A O 1
ATOM 852 N N . ILE A 1 108 ? -27.551 22.182 37.205 1.00 53.12 108 ILE A N 1
ATOM 853 C CA . ILE A 1 108 ? -26.465 22.896 36.515 1.00 53.12 108 ILE A CA 1
ATOM 854 C C . ILE A 1 108 ? -26.578 24.384 36.838 1.00 53.12 108 ILE A C 1
ATOM 856 O O . ILE A 1 108 ? -27.038 25.174 36.022 1.00 53.12 108 ILE A O 1
ATOM 860 N N . LEU A 1 109 ? -26.191 24.749 38.058 1.00 48.38 109 LEU A N 1
ATOM 861 C CA . LEU A 1 109 ? -25.777 26.107 38.403 1.00 48.38 109 LEU A CA 1
ATOM 862 C C . LEU A 1 109 ? -24.571 26.006 39.336 1.00 48.38 109 LEU A C 1
ATOM 864 O O . LEU A 1 109 ? -24.728 25.855 40.548 1.00 48.38 109 LEU A O 1
ATOM 868 N N . ASN A 1 110 ? -23.389 25.972 38.716 1.00 40.09 110 ASN A N 1
ATOM 869 C CA . ASN A 1 110 ? -22.190 26.764 39.023 1.00 40.09 110 ASN A CA 1
ATOM 870 C C . ASN A 1 110 ? -20.995 26.208 38.248 1.00 40.09 110 ASN A C 1
ATOM 872 O O . ASN A 1 110 ? -20.620 25.041 38.496 1.00 40.09 110 ASN A O 1
#

Foldseek 3Di:
DDDPPPDPPDDDPPPVVLCVVCVVLCVLDDPVLVVVLVVVLVVVVVPDVDPVVSSVSSVVSSVVSSVVVVVVVVVVVVVVVVVVVVVVPDDPPDPDPPPPDDDDPPPPDD

pLDDT: mean 75.86, std 16.32, range [40.09, 93.62]